Protein AF-A0A1S9CSW9-F1 (afdb_monomer)

Solvent-accessible surface area (backbone atoms only — not comparable to full-atom values): 3737 Å² total; per-residue (Å²): 114,62,68,66,50,54,49,50,42,40,71,74,56,54,95,75,86,88,80,60,70,32,93,53,26,92,74,42,96,63,69,24,90,75,27,39,39,65,67,59,50,52,54,44,51,59,54,44,52,68,49,24,58,80,58,83,39,86,69,135

Secondary structure (DSSP, 8-state):
-HHHHHHHHHHTT-S-----B-S-GGG-SS-TTTPBPHHHHHHHHHHHHHHGGGGT----

Foldseek 3Di:
DCLVVVLVCLLVPHPDDDAAADCQLVPDPPDSVRHHYPVVVVVSLVVSQVRNVVNVGHDD

Nearest PDB structures (foldseek):
  4z1b-assembly1_A  TM=9.207E-01  e=2.538E-03  Helicobacter pylori 26695
  1lrq-assembly1_B  TM=9.425E-01  e=1.239E-02  Aquifex aeolicus
  2nxi-assembly2_F  TM=9.453E-01  e=1.239E-02  Aquifex aeolicus
  1fx6-assembly1_B-2  TM=9.358E-01  e=1.239E-02  Aquifex aeolicus
  1fxp-assembly1_A-2  TM=9.383E-01  e=1.725E-02  Aquifex aeolicus

Structure (mmCIF, N/CA/C/O backbone):
data_AF-A0A1S9CSW9-F1
#
_entry.id   AF-A0A1S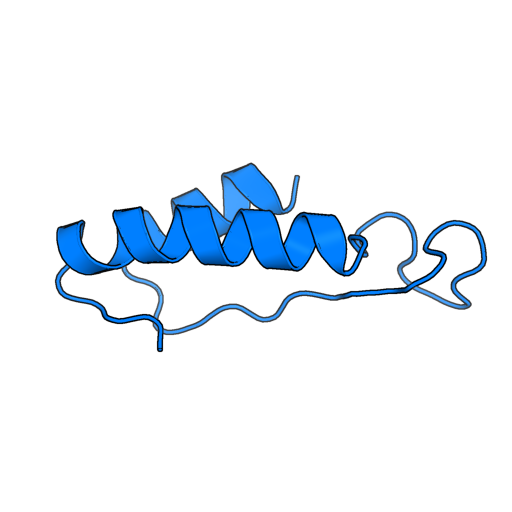9CSW9-F1
#
loop_
_atom_site.group_PDB
_atom_site.id
_atom_site.type_symbol
_atom_site.label_atom_id
_atom_site.label_alt_id
_atom_site.label_comp_id
_atom_site.label_asym_id
_atom_site.label_entity_id
_atom_site.label_seq_id
_atom_site.pdbx_PDB_ins_code
_atom_site.Cartn_x
_atom_site.Cartn_y
_atom_site.Cartn_z
_atom_site.occupancy
_atom_site.B_iso_or_equiv
_atom_site.auth_seq_id
_atom_site.auth_comp_id
_atom_site.auth_asym_id
_atom_site.auth_atom_id
_atom_site.pdbx_PDB_model_num
ATOM 1 N N . MET A 1 1 ? 0.582 -9.482 -6.317 1.00 89.00 1 MET A N 1
ATOM 2 C CA . MET A 1 1 ? 0.138 -9.746 -4.923 1.00 89.00 1 MET A CA 1
ATOM 3 C C . MET A 1 1 ? -0.006 -8.479 -4.076 1.00 89.00 1 MET A C 1
ATOM 5 O O . MET A 1 1 ? -0.664 -8.558 -3.048 1.00 89.00 1 MET A O 1
ATOM 9 N N . VAL A 1 2 ? 0.544 -7.330 -4.494 1.00 95.81 2 VAL A N 1
ATOM 10 C CA . VAL A 1 2 ? 0.486 -6.070 -3.730 1.00 95.81 2 VAL A CA 1
ATOM 11 C C . VAL A 1 2 ? -0.954 -5.640 -3.420 1.00 95.81 2 VAL A C 1
ATOM 13 O O . VAL A 1 2 ? -1.302 -5.533 -2.253 1.00 95.81 2 VAL A O 1
ATOM 16 N N . ASP A 1 3 ? -1.826 -5.516 -4.429 1.00 96.75 3 ASP A N 1
ATOM 17 C CA . ASP A 1 3 ? -3.225 -5.083 -4.238 1.00 96.75 3 ASP A CA 1
ATOM 18 C C . ASP A 1 3 ? -3.998 -5.884 -3.158 1.00 96.75 3 ASP A C 1
ATOM 20 O O . ASP A 1 3 ? -4.481 -5.264 -2.205 1.00 96.75 3 ASP A O 1
ATOM 24 N N . PRO A 1 4 ? -4.095 -7.231 -3.213 1.00 97.62 4 PRO A N 1
ATOM 25 C CA . PRO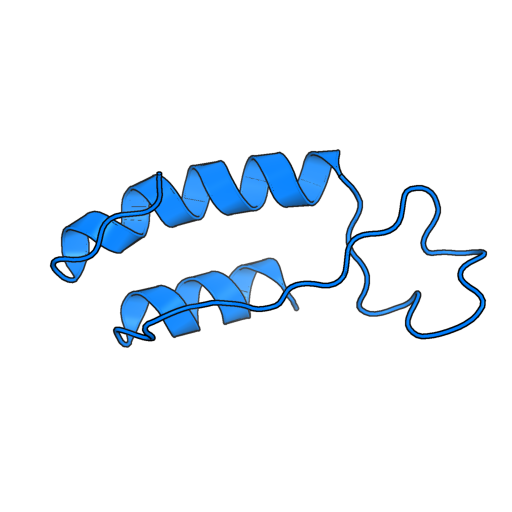 A 1 4 ? -4.844 -7.980 -2.203 1.00 97.62 4 PRO A CA 1
ATOM 26 C C . PRO A 1 4 ? -4.195 -7.945 -0.811 1.00 97.62 4 PRO A C 1
ATOM 28 O O . PRO A 1 4 ? -4.917 -7.879 0.184 1.00 97.62 4 PRO A O 1
ATOM 31 N N . LEU A 1 5 ? -2.860 -7.954 -0.715 1.00 98.19 5 LEU A N 1
ATOM 32 C CA . LEU A 1 5 ? -2.171 -7.914 0.580 1.00 98.19 5 LEU A CA 1
ATOM 33 C C . LEU A 1 5 ? -2.277 -6.542 1.245 1.00 98.19 5 LEU A C 1
ATOM 35 O O . LEU A 1 5 ? -2.517 -6.475 2.446 1.00 98.19 5 LEU A O 1
ATOM 39 N N . SER A 1 6 ? -2.179 -5.453 0.482 1.00 98.06 6 SER A N 1
ATOM 40 C CA . SER A 1 6 ? -2.385 -4.098 0.997 1.00 98.06 6 SER A CA 1
ATOM 41 C C . SER A 1 6 ? -3.805 -3.906 1.530 1.00 98.06 6 SER A C 1
ATOM 43 O O . SER A 1 6 ? -3.982 -3.349 2.611 1.00 98.06 6 SER A O 1
ATOM 45 N N . LYS A 1 7 ? -4.822 -4.422 0.823 1.00 97.94 7 LYS A N 1
ATOM 46 C CA . LYS A 1 7 ? -6.212 -4.408 1.310 1.00 97.94 7 LYS A CA 1
ATOM 47 C C . LYS A 1 7 ? -6.365 -5.203 2.603 1.00 97.94 7 LYS A C 1
ATOM 49 O O . LYS A 1 7 ? -6.984 -4.711 3.540 1.00 97.94 7 LYS A O 1
ATOM 54 N N . GLY A 1 8 ? -5.783 -6.403 2.657 1.00 98.12 8 GLY A N 1
ATOM 55 C CA . GLY A 1 8 ? -5.782 -7.237 3.858 1.00 98.12 8 GLY A CA 1
ATOM 56 C C . GLY A 1 8 ? -5.118 -6.540 5.044 1.00 98.12 8 GLY A C 1
ATOM 57 O O . GLY A 1 8 ? -5.704 -6.488 6.117 1.00 98.12 8 GLY A O 1
ATOM 58 N N . ALA A 1 9 ? -3.945 -5.940 4.835 1.00 98.06 9 ALA A N 1
ATOM 59 C CA . ALA A 1 9 ? -3.204 -5.205 5.856 1.00 98.06 9 ALA A CA 1
ATOM 60 C C . ALA A 1 9 ? -4.000 -4.019 6.426 1.00 98.06 9 ALA A C 1
ATOM 62 O O . ALA A 1 9 ? -4.081 -3.865 7.644 1.00 98.06 9 ALA A O 1
ATOM 63 N N . VAL A 1 10 ? -4.644 -3.220 5.565 1.00 97.81 10 VAL A N 1
ATOM 64 C CA . VAL A 1 10 ? -5.540 -2.148 6.029 1.00 97.81 10 VAL A CA 1
ATOM 65 C C . VAL A 1 10 ? -6.727 -2.738 6.789 1.00 97.81 10 VAL A C 1
ATOM 67 O O . VAL A 1 10 ? -7.018 -2.282 7.887 1.00 97.81 10 VAL A O 1
ATOM 70 N N . ALA A 1 11 ? -7.369 -3.787 6.271 1.00 97.31 11 ALA A N 1
ATOM 71 C CA . ALA A 1 11 ? -8.536 -4.404 6.905 1.00 97.31 11 ALA A CA 1
ATOM 72 C C . ALA A 1 11 ? -8.245 -5.037 8.281 1.00 97.31 11 ALA A C 1
ATOM 74 O O . ALA A 1 11 ? -9.144 -5.108 9.113 1.00 97.31 11 ALA A O 1
ATOM 75 N N . VAL A 1 12 ? -7.012 -5.482 8.548 1.00 97.25 12 VAL A N 1
ATOM 76 C CA . VAL A 1 12 ? -6.607 -5.961 9.886 1.00 97.25 12 VAL A CA 1
ATOM 77 C C . VAL A 1 12 ? -6.144 -4.836 10.821 1.00 97.25 12 VAL A C 1
ATOM 79 O O . VAL A 1 12 ? -5.813 -5.105 11.973 1.00 97.25 12 VAL A O 1
ATOM 82 N N . GLY A 1 13 ? -6.130 -3.583 10.355 1.00 95.50 13 GLY A N 1
ATOM 83 C CA . GLY A 1 13 ? -5.845 -2.403 11.174 1.00 95.50 13 GLY A CA 1
ATOM 84 C C . GLY A 1 13 ? -4.372 -1.998 11.255 1.00 95.50 13 GLY A C 1
ATOM 85 O O . GLY A 1 13 ? -3.990 -1.346 12.231 1.00 95.50 13 GLY A O 1
ATOM 86 N N . ALA A 1 14 ? -3.546 -2.364 10.266 1.00 96.50 14 ALA A N 1
ATOM 87 C CA . ALA A 1 14 ? -2.149 -1.929 10.199 1.00 96.50 14 ALA A CA 1
ATOM 88 C C . ALA A 1 14 ? -2.020 -0.391 10.175 1.00 96.50 14 ALA A C 1
ATOM 90 O O . ALA A 1 14 ? -2.822 0.298 9.544 1.00 96.50 14 ALA A O 1
ATOM 91 N N . ASP A 1 15 ? -0.984 0.148 10.826 1.00 95.12 15 ASP A N 1
ATOM 92 C CA . ASP A 1 15 ? -0.748 1.600 10.9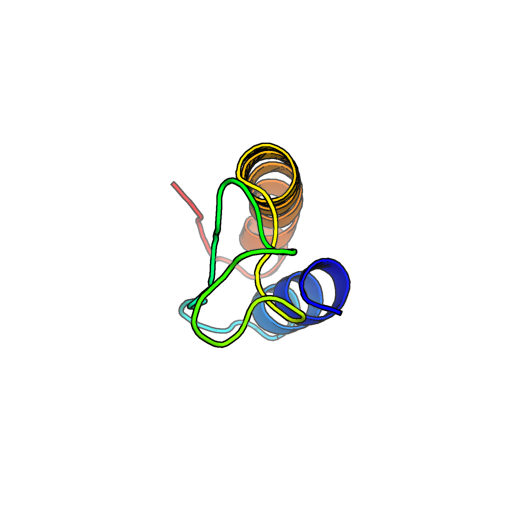06 1.00 95.12 15 ASP A CA 1
ATOM 93 C C . ASP A 1 15 ? -0.217 2.214 9.603 1.00 95.12 15 ASP A C 1
ATOM 95 O O . ASP A 1 15 ? -0.324 3.422 9.394 1.00 95.12 15 ASP A O 1
ATOM 99 N N . GLY A 1 16 ? 0.370 1.400 8.724 1.00 95.00 16 GLY A N 1
ATOM 100 C CA . GLY A 1 16 ? 0.954 1.878 7.480 1.00 95.00 16 GLY A CA 1
ATOM 101 C C . GLY A 1 16 ? 1.360 0.762 6.528 1.00 95.00 16 GLY A C 1
ATOM 102 O O . GLY A 1 16 ? 1.382 -0.418 6.877 1.00 95.00 16 GLY A O 1
ATOM 103 N N . LEU A 1 17 ? 1.689 1.168 5.304 1.00 96.75 17 LEU A N 1
ATOM 104 C CA . LEU A 1 17 ? 2.167 0.309 4.228 1.00 96.75 17 LEU A CA 1
ATOM 105 C C . LEU A 1 17 ? 3.406 0.938 3.597 1.00 96.75 17 LEU A C 1
ATOM 107 O O . LEU A 1 17 ? 3.425 2.137 3.326 1.00 96.75 17 LEU A O 1
ATOM 111 N N . ILE A 1 18 ? 4.411 0.111 3.321 1.00 97.25 18 ILE A N 1
ATOM 112 C CA . ILE A 1 18 ? 5.534 0.456 2.451 1.00 97.25 18 ILE A CA 1
ATOM 113 C C . ILE A 1 18 ? 5.358 -0.313 1.142 1.00 97.25 18 ILE A C 1
ATOM 115 O O . ILE A 1 18 ? 5.152 -1.526 1.158 1.00 97.25 18 ILE A O 1
ATOM 119 N N . ILE A 1 19 ? 5.345 0.403 0.019 1.00 96.69 19 ILE A N 1
ATOM 120 C CA . ILE A 1 19 ? 5.074 -0.163 -1.305 1.00 96.69 19 ILE A CA 1
ATOM 121 C C . ILE A 1 19 ? 6.132 0.355 -2.270 1.00 96.69 19 ILE A C 1
ATOM 123 O O . ILE A 1 19 ? 6.345 1.563 -2.370 1.00 96.69 19 ILE A O 1
ATOM 127 N N . GLU A 1 20 ? 6.778 -0.563 -2.981 1.00 97.12 20 GLU A N 1
ATOM 128 C CA . GLU A 1 20 ? 7.747 -0.240 -4.023 1.00 97.12 20 GLU A CA 1
ATOM 129 C C . GLU A 1 20 ? 7.026 0.107 -5.327 1.00 97.12 20 GLU A C 1
ATOM 131 O O . GLU A 1 20 ? 6.127 -0.610 -5.778 1.00 97.12 20 GLU A O 1
ATOM 136 N N . VAL A 1 21 ? 7.418 1.230 -5.926 1.00 97.19 21 VAL A N 1
ATOM 137 C CA . VAL A 1 21 ? 6.817 1.754 -7.153 1.00 97.19 21 VAL A CA 1
ATOM 138 C C . VAL A 1 21 ? 7.928 2.084 -8.140 1.00 97.19 21 VAL A C 1
ATOM 140 O O . VAL A 1 21 ? 8.872 2.798 -7.800 1.00 97.19 21 VAL A O 1
ATOM 143 N N . HIS A 1 22 ? 7.805 1.591 -9.372 1.00 97.56 22 HIS A N 1
ATOM 144 C CA . HIS A 1 22 ? 8.774 1.846 -10.435 1.00 97.56 22 HIS A CA 1
ATOM 145 C C . HIS A 1 22 ? 8.064 2.161 -11.759 1.00 97.56 22 HIS A C 1
ATOM 147 O O . HIS A 1 22 ? 7.073 1.528 -12.115 1.00 97.56 22 HIS A O 1
ATOM 153 N N . ASN A 1 23 ? 8.577 3.135 -12.519 1.00 97.12 23 ASN A N 1
ATOM 154 C CA . ASN A 1 23 ? 7.976 3.551 -13.800 1.00 97.12 23 ASN A CA 1
ATOM 155 C C . ASN A 1 23 ? 8.039 2.448 -14.873 1.00 97.12 23 ASN A C 1
ATOM 157 O O . ASN A 1 23 ? 7.166 2.355 -15.742 1.00 97.12 23 ASN A O 1
ATOM 161 N N . ASP A 1 24 ? 9.082 1.623 -14.791 1.00 96.06 24 ASP A N 1
ATOM 162 C CA . ASP A 1 24 ? 9.361 0.509 -15.693 1.00 96.06 24 ASP A CA 1
ATOM 163 C C . ASP A 1 24 ? 9.876 -0.710 -14.904 1.00 96.06 24 ASP A C 1
ATOM 165 O O . ASP A 1 24 ? 11.089 -0.904 -14.788 1.00 96.06 24 ASP A O 1
ATOM 169 N N . PRO A 1 25 ? 8.990 -1.480 -14.248 1.00 93.75 25 PRO A N 1
ATOM 170 C CA . PRO A 1 25 ? 9.402 -2.575 -13.368 1.00 93.75 25 PRO A CA 1
ATOM 171 C C . PRO A 1 25 ? 10.235 -3.656 -14.077 1.00 93.75 25 PRO A C 1
ATOM 173 O O . PRO A 1 25 ? 11.083 -4.284 -13.451 1.00 93.75 25 PRO A O 1
ATOM 176 N N . ALA A 1 26 ? 10.054 -3.837 -15.392 1.00 94.88 26 ALA A N 1
ATOM 177 C CA . ALA A 1 26 ? 10.781 -4.836 -16.176 1.00 94.88 26 ALA A CA 1
ATOM 178 C C . ALA A 1 26 ? 12.292 -4.555 -16.270 1.00 94.88 26 ALA A C 1
ATOM 180 O O . ALA A 1 26 ? 13.074 -5.490 -16.422 1.00 94.88 26 ALA A O 1
ATOM 181 N N . ASN A 1 27 ? 12.695 -3.286 -16.154 1.00 95.75 27 ASN A N 1
ATOM 182 C CA . ASN A 1 27 ? 14.092 -2.846 -16.209 1.00 95.75 27 ASN A CA 1
ATOM 183 C C . ASN A 1 27 ? 14.620 -2.354 -14.848 1.00 95.75 27 ASN A C 1
ATOM 185 O O . ASN A 1 27 ? 15.652 -1.682 -14.788 1.00 95.75 27 ASN A O 1
ATOM 189 N N . ALA A 1 28 ? 13.924 -2.652 -13.748 1.00 95.69 28 ALA A N 1
ATOM 190 C CA . ALA A 1 28 ? 14.389 -2.279 -12.419 1.00 95.69 28 ALA A CA 1
ATOM 191 C C . ALA A 1 28 ? 15.680 -3.040 -12.059 1.00 95.69 28 ALA A C 1
ATOM 193 O O . ALA A 1 28 ? 15.791 -4.246 -12.279 1.00 95.69 28 ALA A O 1
ATOM 194 N N . LEU A 1 29 ? 16.657 -2.335 -11.479 1.00 93.75 29 LEU A N 1
ATOM 195 C CA . LEU A 1 29 ? 17.943 -2.920 -11.064 1.00 93.75 29 LEU A CA 1
ATOM 196 C C . LEU A 1 29 ? 17.792 -3.943 -9.928 1.00 93.75 29 LEU A C 1
ATOM 198 O O . LEU A 1 29 ? 18.638 -4.819 -9.765 1.00 93.75 29 LEU A O 1
ATO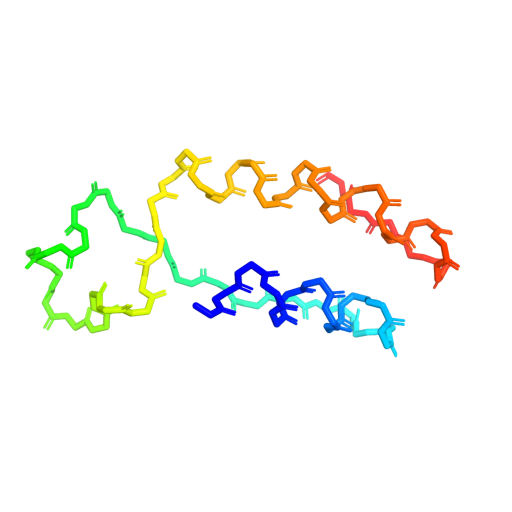M 202 N N . CYS A 1 30 ? 16.726 -3.811 -9.143 1.00 91.56 30 CYS A N 1
ATOM 203 C CA . CYS A 1 30 ? 16.326 -4.712 -8.075 1.00 91.56 30 CYS A CA 1
ATOM 204 C C . CYS A 1 30 ? 14.796 -4.704 -8.010 1.00 91.56 30 CYS A C 1
ATOM 206 O O . CYS A 1 30 ? 14.177 -3.717 -8.411 1.00 91.56 30 CYS A O 1
ATOM 208 N N . ASP A 1 31 ? 14.189 -5.780 -7.507 1.00 89.94 31 ASP A N 1
ATOM 209 C CA . ASP A 1 31 ? 12.813 -5.734 -6.994 1.00 89.94 31 ASP A CA 1
ATOM 210 C C . ASP A 1 31 ? 11.704 -5.365 -8.006 1.00 89.94 31 ASP A C 1
ATOM 212 O O . ASP A 1 31 ? 10.571 -5.017 -7.656 1.00 89.94 31 ASP A O 1
ATOM 216 N N . GLY A 1 32 ? 11.990 -5.535 -9.300 1.00 91.88 32 GLY A N 1
ATOM 217 C CA . GLY A 1 32 ? 11.054 -5.240 -10.386 1.00 91.88 32 GLY A CA 1
ATOM 218 C C . GLY A 1 32 ? 9.789 -6.100 -10.380 1.00 91.88 32 GLY A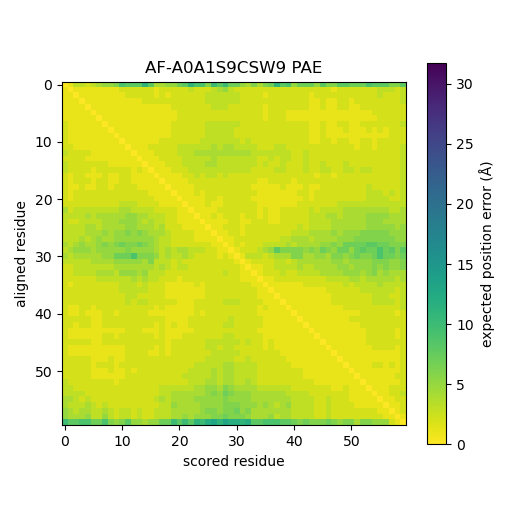 C 1
ATOM 219 O O . GLY A 1 32 ? 8.719 -5.620 -10.731 1.00 91.88 32 GLY A O 1
ATOM 220 N N . GLN A 1 33 ? 9.869 -7.359 -9.939 1.00 91.88 33 GLN A N 1
ATOM 221 C CA . GLN A 1 33 ? 8.710 -8.259 -9.964 1.00 91.88 33 GLN A CA 1
ATOM 222 C C . GLN A 1 33 ? 7.653 -7.924 -8.897 1.00 91.88 33 GLN A C 1
ATOM 224 O O . GLN A 1 33 ? 6.477 -8.241 -9.095 1.00 91.88 33 GLN A O 1
ATOM 229 N N . GLN A 1 34 ? 8.044 -7.293 -7.780 1.00 93.00 34 GLN A N 1
ATOM 230 C CA . GLN A 1 34 ? 7.093 -6.821 -6.765 1.00 93.00 34 GLN A CA 1
ATOM 231 C C . GLN A 1 34 ? 6.746 -5.334 -6.882 1.00 93.00 34 GLN A C 1
ATOM 233 O O . GLN A 1 34 ? 5.723 -4.918 -6.334 1.00 93.00 34 GLN A O 1
ATOM 238 N N . SER A 1 35 ? 7.559 -4.554 -7.600 1.00 96.38 35 SER A N 1
ATOM 239 C CA . SER A 1 35 ? 7.283 -3.147 -7.868 1.00 96.38 35 SER A CA 1
ATOM 240 C C . SER A 1 35 ? 6.060 -2.999 -8.768 1.00 96.38 35 SER A C 1
ATOM 242 O O . SER A 1 35 ? 5.972 -3.623 -9.826 1.00 96.38 35 SER A O 1
ATOM 244 N N . ILE A 1 36 ? 5.128 -2.138 -8.369 1.00 97.00 36 ILE A N 1
ATOM 245 C CA . ILE A 1 36 ? 3.968 -1.781 -9.198 1.00 97.00 36 ILE A CA 1
ATOM 246 C C . ILE A 1 36 ? 4.218 -0.473 -9.944 1.00 97.00 36 ILE A C 1
ATOM 248 O O . ILE A 1 36 ? 5.125 0.295 -9.603 1.00 97.00 36 ILE A O 1
ATOM 252 N N . ARG A 1 37 ? 3.414 -0.200 -10.972 1.00 97.38 37 ARG A N 1
ATOM 253 C CA . ARG A 1 37 ? 3.505 1.060 -11.715 1.00 97.38 37 ARG A CA 1
ATOM 254 C C . ARG A 1 37 ? 2.807 2.210 -10.970 1.00 97.38 37 ARG A C 1
ATOM 256 O O . ARG A 1 37 ? 1.937 1.964 -10.131 1.00 97.38 37 ARG A O 1
ATOM 263 N N . PRO A 1 38 ? 3.147 3.481 -11.267 1.00 97.94 38 PRO A N 1
ATOM 264 C CA . PRO A 1 38 ? 2.530 4.631 -10.601 1.00 97.94 38 PRO A CA 1
ATOM 265 C C . PRO A 1 38 ? 1.004 4.711 -10.748 1.00 97.94 38 PRO A C 1
ATOM 267 O O . PRO A 1 38 ? 0.320 5.134 -9.819 1.00 97.94 38 PRO A O 1
ATOM 270 N N . ASP A 1 39 ? 0.465 4.297 -11.895 1.00 97.69 39 ASP A N 1
ATOM 271 C CA . ASP A 1 39 ? -0.974 4.232 -12.156 1.00 97.69 39 ASP A CA 1
ATOM 272 C C . ASP A 1 39 ? -1.661 3.177 -11.279 1.00 97.69 39 ASP A C 1
ATOM 274 O O . ASP A 1 39 ? -2.640 3.480 -10.598 1.00 97.69 39 ASP A O 1
ATOM 278 N N . GLU A 1 40 ? -1.077 1.980 -11.187 1.00 97.00 40 GLU A N 1
ATOM 279 C CA . GLU A 1 40 ? -1.566 0.917 -10.302 1.00 97.00 40 GLU A CA 1
ATOM 280 C C . GLU A 1 40 ? -1.512 1.327 -8.824 1.00 97.00 40 GLU A C 1
ATOM 282 O O . GLU A 1 40 ? -2.403 0.981 -8.044 1.00 97.00 40 GLU A O 1
ATOM 287 N N . PHE A 1 41 ? -0.484 2.085 -8.428 1.00 97.81 41 PHE A N 1
ATOM 288 C CA . PHE A 1 41 ? -0.380 2.639 -7.080 1.00 97.81 41 PHE A CA 1
ATOM 289 C C . PHE A 1 41 ? -1.496 3.655 -6.797 1.00 97.81 41 PHE A C 1
ATOM 291 O O . PHE A 1 41 ? -2.116 3.597 -5.734 1.00 97.81 41 PHE A O 1
ATOM 298 N N . GLY A 1 42 ? -1.801 4.544 -7.748 1.00 97.69 42 GLY A N 1
ATOM 299 C CA . GLY A 1 42 ? -2.921 5.484 -7.636 1.00 97.69 42 GLY A CA 1
ATOM 300 C C . GLY A 1 42 ? -4.263 4.770 -7.450 1.00 97.69 42 GLY A C 1
ATOM 301 O O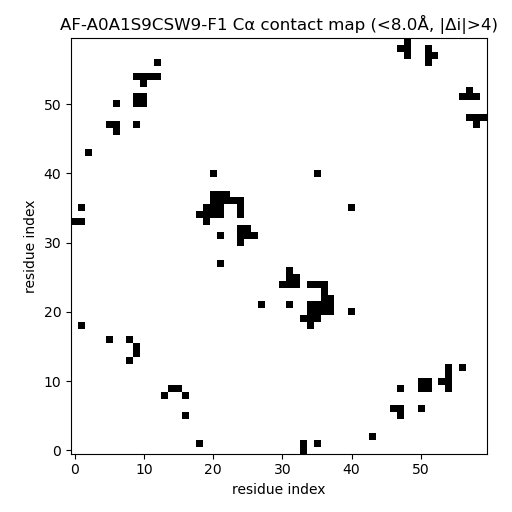 . GLY A 1 42 ? -5.014 5.084 -6.520 1.00 97.69 42 GLY A O 1
ATOM 302 N N . ASP A 1 43 ? -4.520 3.747 -8.267 1.00 98.00 43 ASP A N 1
ATOM 303 C CA . ASP A 1 43 ? -5.720 2.911 -8.165 1.00 98.00 43 ASP A CA 1
ATOM 304 C C . ASP A 1 43 ? -5.791 2.165 -6.827 1.00 98.00 43 ASP A C 1
ATOM 306 O O . ASP A 1 43 ? -6.861 2.055 -6.216 1.00 98.00 43 ASP A O 1
ATOM 310 N N . LEU A 1 44 ? -4.654 1.650 -6.351 1.00 98.00 44 LEU A N 1
ATOM 311 C CA . LEU A 1 44 ? -4.556 0.983 -5.060 1.00 98.00 44 LEU A CA 1
ATOM 312 C C . LEU A 1 44 ? -4.908 1.940 -3.921 1.00 98.00 44 LEU A C 1
ATOM 314 O O . LEU A 1 44 ? -5.785 1.618 -3.123 1.00 98.00 44 LEU A O 1
ATOM 318 N N . VAL A 1 45 ? -4.297 3.126 -3.866 1.00 97.69 45 VAL A N 1
ATOM 319 C CA . VAL A 1 45 ? -4.597 4.135 -2.836 1.00 97.69 45 VAL A CA 1
ATOM 320 C C . VAL A 1 45 ? -6.078 4.517 -2.863 1.00 97.69 45 VAL A C 1
ATOM 322 O O . VAL A 1 45 ? -6.702 4.592 -1.804 1.00 97.69 45 VAL A O 1
ATOM 325 N N . GLY A 1 46 ? -6.673 4.674 -4.051 1.00 97.88 46 GLY A N 1
ATOM 326 C CA . GLY A 1 46 ? -8.110 4.923 -4.201 1.00 97.88 46 GLY A CA 1
ATOM 327 C C . GLY A 1 46 ? -8.977 3.835 -3.556 1.00 97.88 46 GLY A C 1
ATOM 328 O O . GLY A 1 46 ? -9.914 4.145 -2.820 1.00 97.88 4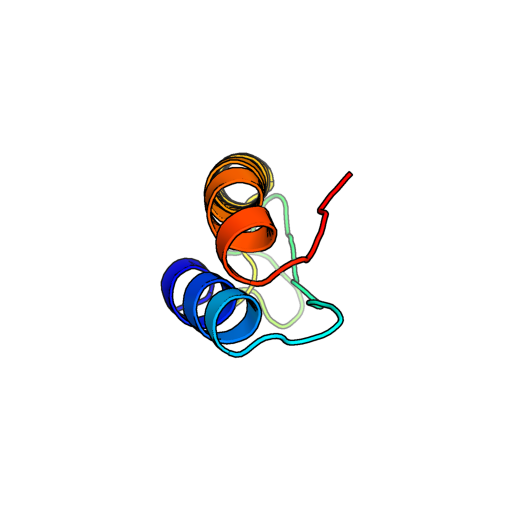6 GLY A O 1
ATOM 329 N N . LYS A 1 47 ? -8.627 2.559 -3.757 1.00 97.75 47 LYS A N 1
ATOM 330 C CA . LYS A 1 47 ? -9.303 1.422 -3.105 1.00 97.75 47 LYS A CA 1
ATOM 331 C C . LYS A 1 47 ? -9.067 1.410 -1.591 1.00 97.75 47 LYS A C 1
ATOM 333 O O . LYS A 1 47 ? -10.006 1.189 -0.833 1.00 97.75 47 LYS A O 1
ATOM 338 N N . LEU A 1 48 ? -7.839 1.659 -1.128 1.00 98.12 48 LEU A N 1
ATOM 339 C CA . LEU A 1 48 ? -7.515 1.650 0.305 1.00 98.12 48 LEU A CA 1
ATOM 340 C C . LEU A 1 48 ? -8.233 2.773 1.068 1.00 98.12 48 LEU A C 1
ATOM 342 O O . LEU A 1 48 ? -8.686 2.538 2.187 1.00 98.12 48 LEU A O 1
ATOM 346 N N . LYS A 1 49 ? -8.428 3.947 0.449 1.00 97.75 49 LYS A N 1
ATOM 347 C CA . LYS A 1 49 ? -9.225 5.056 1.009 1.00 97.75 49 LYS A CA 1
ATOM 348 C C . LYS A 1 49 ? -10.687 4.683 1.279 1.00 97.75 49 LYS A C 1
ATOM 350 O O . LYS A 1 49 ? -11.311 5.294 2.137 1.00 97.75 49 LYS A O 1
ATOM 355 N N . GLN A 1 50 ? -11.226 3.675 0.592 1.00 96.94 50 GLN A N 1
ATOM 356 C CA . GLN A 1 50 ? -12.573 3.154 0.856 1.00 96.94 50 GLN A CA 1
ATOM 357 C C . GLN A 1 50 ? -12.601 2.142 2.009 1.00 96.94 50 GLN A C 1
ATOM 359 O O . GLN A 1 50 ? -13.628 1.994 2.664 1.00 96.94 50 GLN A O 1
ATOM 364 N N . ILE A 1 51 ? -11.488 1.445 2.262 1.00 97.06 51 ILE A N 1
ATOM 365 C CA . ILE A 1 51 ? -11.396 0.391 3.284 1.00 97.06 51 ILE A CA 1
ATOM 366 C C . ILE A 1 51 ? -10.996 0.970 4.641 1.00 97.06 51 ILE A C 1
ATOM 368 O O . ILE A 1 51 ? -11.563 0.576 5.654 1.00 97.06 51 ILE A O 1
ATOM 372 N N . ALA A 1 52 ? -10.046 1.908 4.675 1.00 97.69 52 ALA A N 1
ATOM 373 C CA . ALA A 1 52 ? -9.511 2.463 5.919 1.00 97.69 52 ALA A CA 1
ATOM 374 C C . ALA A 1 52 ? -10.594 2.983 6.896 1.00 97.69 52 ALA A C 1
ATOM 376 O O . ALA A 1 52 ? -10.508 2.648 8.079 1.00 97.69 52 ALA A O 1
ATOM 377 N N . PRO A 1 53 ? -11.660 3.684 6.449 1.00 97.19 53 PRO A N 1
ATOM 378 C CA . PRO A 1 53 ? -12.707 4.158 7.356 1.00 97.19 53 PRO A CA 1
ATOM 379 C C . PRO A 1 53 ? -13.516 3.039 8.027 1.00 97.19 53 PRO A C 1
ATOM 381 O O . PRO A 1 53 ? -14.107 3.268 9.074 1.00 97.19 53 PRO A O 1
ATOM 384 N N . ILE A 1 54 ? -13.549 1.833 7.447 1.00 96.25 54 ILE A N 1
ATOM 385 C CA . ILE A 1 54 ? -14.275 0.673 8.000 1.00 96.25 54 ILE A CA 1
ATOM 386 C C . ILE A 1 54 ? -13.603 0.166 9.288 1.00 96.25 54 ILE A C 1
ATOM 388 O O . ILE A 1 54 ? -14.246 -0.482 10.109 1.00 96.25 54 ILE A O 1
ATOM 392 N N . VAL A 1 55 ? -12.316 0.470 9.466 1.00 96.44 55 VAL A N 1
ATOM 393 C CA . VAL A 1 55 ? -11.488 0.056 10.610 1.00 96.44 55 VAL A CA 1
ATOM 394 C C . VAL A 1 55 ? -10.988 1.2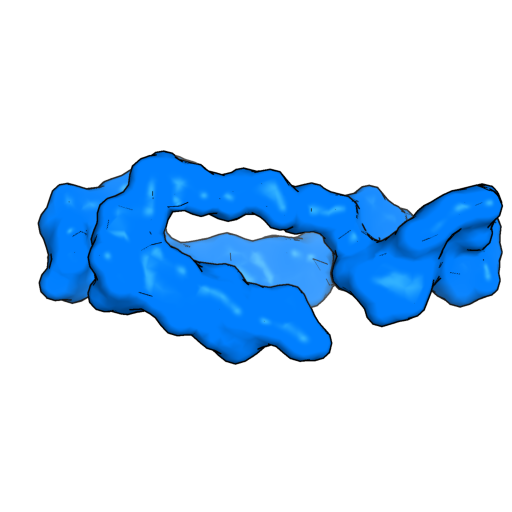54 11.423 1.00 96.44 55 VAL A C 1
ATOM 396 O O . VAL A 1 55 ? -9.920 1.191 12.029 1.00 96.44 55 VAL A O 1
ATOM 399 N N . ASP A 1 56 ? -11.734 2.362 11.397 1.00 96.25 56 ASP A N 1
ATOM 400 C CA . ASP A 1 56 ? -11.435 3.593 12.141 1.00 96.25 56 ASP A CA 1
ATOM 401 C C . ASP A 1 56 ? -10.055 4.208 11.813 1.00 96.25 56 ASP A C 1
ATOM 403 O O . ASP A 1 56 ? -9.403 4.829 12.657 1.00 96.25 56 ASP A O 1
ATOM 407 N N . ARG A 1 57 ? -9.590 4.048 10.564 1.00 94.88 57 ARG A N 1
ATOM 408 C CA . ARG A 1 57 ? -8.347 4.643 10.044 1.00 94.88 57 ARG A CA 1
ATOM 409 C C . ARG A 1 57 ? -8.628 5.628 8.905 1.00 94.88 57 ARG A C 1
ATOM 411 O O . ARG A 1 57 ? -9.658 5.576 8.239 1.00 94.88 57 ARG A O 1
ATOM 418 N N . GLU A 1 58 ? -7.664 6.505 8.635 1.00 95.31 58 GLU A N 1
ATOM 419 C CA . GLU A 1 58 ? -7.717 7.493 7.551 1.00 95.31 58 GLU A CA 1
ATOM 420 C C . GLU A 1 58 ? -6.454 7.399 6.684 1.00 95.31 58 GLU A C 1
ATOM 422 O O . GLU A 1 58 ? -5.341 7.299 7.202 1.00 95.31 58 GLU A O 1
ATOM 427 N N . ILE A 1 59 ? -6.622 7.469 5.361 1.00 93.25 59 ILE A N 1
ATOM 428 C CA . ILE A 1 59 ? -5.527 7.625 4.396 1.00 93.25 59 ILE A CA 1
ATOM 429 C C . ILE A 1 59 ? -5.744 8.963 3.691 1.00 93.25 59 ILE A C 1
ATOM 431 O O . ILE A 1 59 ? -6.764 9.151 3.025 1.00 93.25 59 ILE A O 1
ATOM 435 N N . LYS A 1 60 ? -4.795 9.885 3.857 1.00 83.50 60 LYS A N 1
ATOM 436 C CA . LYS A 1 60 ? -4.873 11.249 3.318 1.00 83.50 60 LYS A CA 1
ATOM 437 C C . LYS A 1 60 ? -4.526 11.299 1.835 1.00 83.50 60 LYS A C 1
ATOM 439 O O . LYS A 1 60 ? -3.701 10.489 1.367 1.00 83.50 60 LYS A O 1
#

Sequence (60 aa):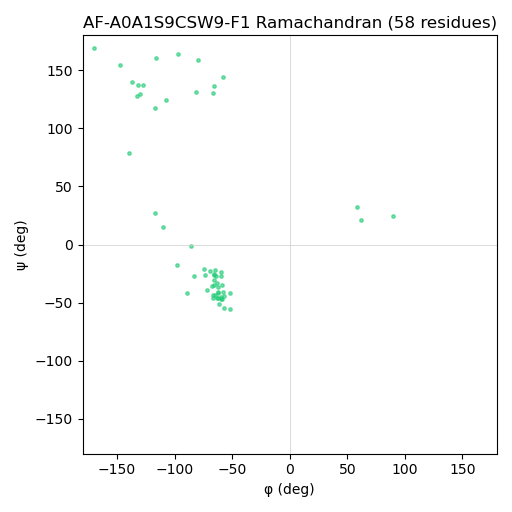
MVDPLSKGAVAVGADGLIIEVHNDPANALCDGQQSIRPDEFGDLVGKLKQIAPIVDREIK

Radius of gyration: 12.32 Å; Cα contacts (8 Å, |Δi|>4): 61; chains: 1; bounding box: 32×21×28 Å

Mean predicted aligned error: 2.42 Å

pLDDT: mean 96.01, std 2.63, range [83.5, 98.19]